Protein AF-A0A967WBV2-F1 (afdb_monomer)

Sequence (97 aa):
MSGQRLAKSRLMTYNIGGGRKDLGSQPDDVVRVIREVSPDILAIQEAASYQDADGVWHSLLGQVAQAGAFGNHAHFAPALSMREHMDVRKGLFVHGL

Structure (mmCIF, N/CA/C/O backbone):
data_AF-A0A967WBV2-F1
#
_entry.id   AF-A0A967WBV2-F1
#
loop_
_atom_site.group_PDB
_atom_site.id
_atom_site.type_symbol
_atom_site.label_atom_id
_atom_site.label_alt_id
_atom_site.label_comp_id
_atom_site.label_asym_id
_atom_site.label_entity_id
_atom_site.label_seq_id
_atom_site.pdbx_PDB_ins_code
_atom_site.Cartn_x
_atom_site.Cartn_y
_atom_site.Cartn_z
_atom_site.occupancy
_atom_site.B_iso_or_equiv
_atom_site.auth_seq_id
_atom_site.auth_comp_id
_atom_site.auth_asym_id
_atom_site.auth_atom_id
_atom_site.pdbx_PDB_model_num
ATOM 1 N N . MET A 1 1 ? -16.931 13.748 35.663 1.00 43.03 1 MET A N 1
ATOM 2 C CA . MET A 1 1 ? -15.648 13.360 35.039 1.00 43.03 1 MET A CA 1
ATOM 3 C C . MET A 1 1 ? -15.955 12.332 33.960 1.00 43.03 1 MET A C 1
ATOM 5 O O . MET A 1 1 ? -16.283 11.204 34.298 1.00 43.03 1 MET A O 1
ATOM 9 N N . SER A 1 2 ? -15.982 12.725 32.684 1.00 53.31 2 SER A N 1
ATOM 10 C CA . SER A 1 2 ? -16.189 11.770 31.589 1.00 53.31 2 SER A CA 1
ATOM 11 C C . SER A 1 2 ? -14.886 11.008 31.369 1.00 53.31 2 SER A C 1
ATOM 13 O O . SER A 1 2 ? -13.906 11.588 30.903 1.00 53.31 2 SER A O 1
ATOM 15 N N . GLY A 1 3 ? -14.852 9.729 31.739 1.00 54.75 3 GLY A N 1
ATOM 16 C CA . GLY A 1 3 ? -13.731 8.863 31.394 1.00 54.75 3 GLY A CA 1
ATOM 17 C C . GLY A 1 3 ? -13.578 8.834 29.877 1.00 54.75 3 GLY A C 1
ATOM 18 O O . GLY A 1 3 ? -14.508 8.441 29.172 1.00 54.75 3 GLY A O 1
ATOM 19 N N . GLN A 1 4 ? -12.431 9.286 29.368 1.00 60.69 4 GLN A N 1
ATOM 20 C CA . GLN A 1 4 ? -12.075 9.055 27.975 1.00 60.69 4 GLN A CA 1
ATOM 21 C C . GLN A 1 4 ? -11.974 7.544 27.776 1.00 60.69 4 GLN A C 1
ATOM 23 O O . GLN A 1 4 ? -11.039 6.891 28.236 1.00 60.69 4 GLN A O 1
ATOM 28 N N . ARG A 1 5 ? -12.976 6.975 27.110 1.00 61.16 5 ARG A N 1
ATOM 29 C CA . ARG A 1 5 ? -12.902 5.621 26.578 1.00 61.16 5 ARG A CA 1
ATOM 30 C C . ARG A 1 5 ? -11.812 5.647 25.511 1.00 61.16 5 ARG A C 1
ATOM 32 O O . ARG A 1 5 ? -12.014 6.258 24.466 1.00 61.16 5 ARG A O 1
ATOM 39 N N . LEU A 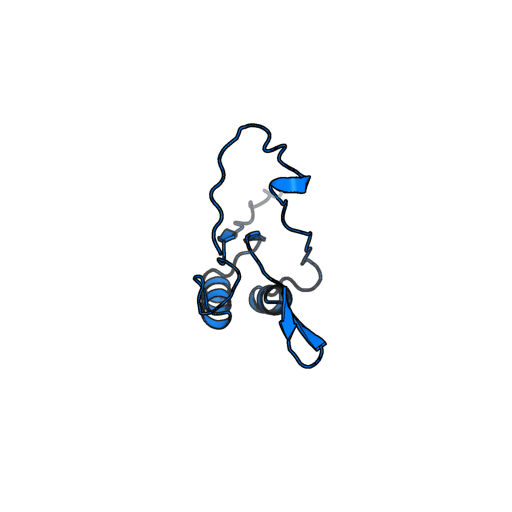1 6 ? -10.662 5.035 25.793 1.00 64.25 6 LEU A N 1
ATOM 40 C CA . LEU A 1 6 ? -9.608 4.827 24.800 1.00 64.25 6 LEU A CA 1
ATOM 41 C C . LEU A 1 6 ? -10.241 4.137 23.585 1.00 64.25 6 LEU A C 1
ATOM 43 O O . LEU A 1 6 ? -10.690 2.991 23.675 1.00 64.25 6 LEU A O 1
ATOM 47 N N . ALA A 1 7 ? -10.359 4.869 22.478 1.00 72.94 7 ALA A N 1
ATOM 48 C CA . ALA A 1 7 ? -10.826 4.309 21.223 1.00 72.94 7 ALA A CA 1
ATOM 49 C C . ALA A 1 7 ? -9.807 3.255 20.777 1.00 72.94 7 ALA A C 1
ATOM 51 O O . ALA A 1 7 ? -8.600 3.493 20.790 1.00 72.94 7 ALA A O 1
ATOM 52 N N . LYS A 1 8 ? -10.288 2.056 20.453 1.00 86.12 8 LYS A N 1
ATOM 53 C CA . LYS A 1 8 ? -9.429 0.953 20.032 1.00 86.12 8 LYS A CA 1
ATOM 54 C C . LYS A 1 8 ? -9.090 1.161 18.557 1.00 86.12 8 LYS A C 1
ATOM 56 O O . LYS A 1 8 ? -9.967 0.971 17.724 1.00 86.12 8 LYS A O 1
ATOM 61 N N . SER A 1 9 ? -7.853 1.551 18.264 1.00 89.19 9 SER A N 1
ATOM 62 C CA . SER A 1 9 ? -7.363 1.745 16.893 1.00 89.19 9 SER A CA 1
ATOM 63 C C . SER A 1 9 ? -6.630 0.510 16.364 1.00 89.19 9 SER A C 1
ATOM 65 O O . SER A 1 9 ? -5.958 -0.202 17.115 1.00 89.19 9 SER A O 1
ATOM 67 N N . ARG A 1 10 ? -6.739 0.268 15.058 1.00 93.19 10 ARG A N 1
ATOM 68 C CA . ARG A 1 10 ? -6.054 -0.783 14.301 1.00 93.19 10 ARG A CA 1
ATOM 69 C C . ARG A 1 10 ? -4.906 -0.164 13.508 1.00 93.19 10 ARG A C 1
ATOM 71 O O . ARG A 1 10 ? -5.132 0.599 12.573 1.00 93.19 10 ARG A O 1
ATOM 78 N N . LEU A 1 11 ? -3.679 -0.520 13.875 1.00 94.25 11 LEU A N 1
ATOM 79 C CA . LEU A 1 11 ? -2.466 -0.154 13.147 1.00 94.25 11 LEU A CA 1
ATOM 80 C C . LEU A 1 11 ? -1.999 -1.343 12.302 1.00 94.25 11 LEU A C 1
ATOM 82 O O . LEU A 1 11 ? -1.888 -2.456 12.814 1.00 94.25 11 LEU A O 1
ATOM 86 N N . MET A 1 12 ? -1.689 -1.094 11.033 1.00 95.25 12 MET A N 1
ATOM 87 C CA . MET A 1 12 ? -1.112 -2.072 10.113 1.00 95.25 12 MET A CA 1
ATOM 88 C C . MET A 1 12 ? 0.160 -1.507 9.479 1.00 95.25 12 MET A C 1
ATOM 90 O O . MET A 1 12 ? 0.193 -0.358 9.044 1.00 95.25 12 MET A O 1
ATOM 94 N N . THR A 1 13 ? 1.202 -2.332 9.390 1.00 93.75 13 THR A N 1
ATOM 95 C CA . THR A 1 13 ? 2.325 -2.103 8.474 1.00 93.75 13 THR A CA 1
ATOM 96 C C . THR A 1 13 ? 2.285 -3.170 7.393 1.00 93.75 13 THR A C 1
ATOM 98 O O . THR A 1 13 ? 2.015 -4.332 7.700 1.00 93.75 13 THR A O 1
ATOM 101 N N . TYR A 1 14 ? 2.512 -2.787 6.140 1.00 91.25 14 TYR A N 1
ATOM 102 C CA . TYR A 1 14 ? 2.414 -3.706 5.016 1.00 91.25 14 TYR A CA 1
ATOM 103 C C . TYR A 1 14 ? 3.480 -3.418 3.959 1.00 91.25 14 TYR A C 1
ATOM 105 O O . TYR A 1 14 ? 3.427 -2.413 3.250 1.00 91.25 14 TYR A O 1
ATOM 113 N N . ASN A 1 15 ? 4.435 -4.335 3.833 1.00 87.75 15 ASN A N 1
ATOM 114 C CA . ASN A 1 15 ? 5.343 -4.374 2.698 1.00 87.7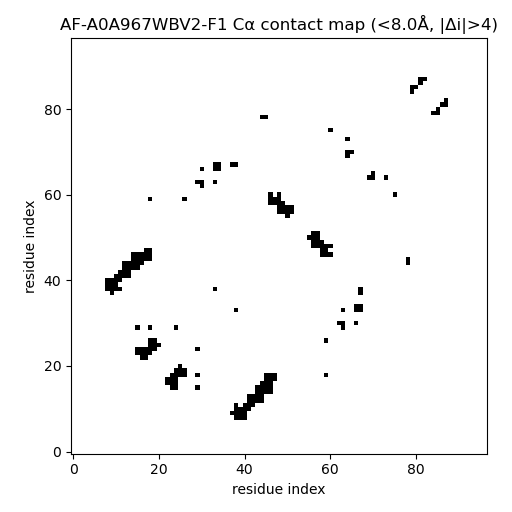5 15 ASN A CA 1
ATOM 115 C C . ASN A 1 15 ? 4.659 -5.111 1.538 1.00 87.75 15 ASN A C 1
ATOM 117 O O . ASN A 1 15 ? 4.221 -6.249 1.706 1.00 87.75 15 ASN A O 1
ATOM 121 N N . ILE A 1 16 ? 4.557 -4.451 0.386 1.00 85.62 16 ILE A N 1
ATOM 122 C CA . ILE A 1 16 ? 3.832 -4.950 -0.792 1.00 85.62 16 ILE A CA 1
ATOM 123 C C . ILE A 1 16 ? 4.759 -5.415 -1.929 1.00 85.62 16 ILE A C 1
ATOM 125 O O . ILE A 1 16 ? 4.269 -5.767 -3.004 1.00 85.62 16 ILE A O 1
ATOM 129 N N . GLY A 1 17 ? 6.080 -5.439 -1.711 1.00 79.19 17 GLY A N 1
ATOM 130 C CA . GLY A 1 17 ? 7.055 -6.038 -2.633 1.00 79.19 17 GLY A CA 1
ATOM 131 C C . GLY A 1 17 ? 7.020 -5.453 -4.048 1.00 79.19 17 GLY A C 1
ATOM 132 O O . GLY A 1 17 ? 7.044 -6.187 -5.034 1.00 79.19 17 GLY A O 1
ATOM 133 N N . GLY A 1 18 ? 6.845 -4.138 -4.181 1.00 70.75 18 GLY A N 1
ATOM 134 C CA . GLY A 1 18 ? 6.792 -3.455 -5.476 1.00 70.75 18 GLY A CA 1
ATOM 135 C C . GLY A 1 18 ? 5.435 -3.486 -6.183 1.00 70.75 18 GLY A C 1
ATOM 136 O O . GLY A 1 18 ? 5.274 -2.775 -7.172 1.00 70.75 18 GLY A O 1
ATOM 137 N N . GLY A 1 19 ? 4.449 -4.267 -5.722 1.00 60.56 19 GLY A N 1
ATOM 138 C CA . GLY A 1 19 ? 3.125 -4.335 -6.361 1.00 60.56 19 GLY A CA 1
ATOM 139 C C . GLY A 1 19 ? 3.141 -4.841 -7.813 1.00 60.56 19 GLY A C 1
ATOM 140 O O . GLY A 1 19 ? 2.252 -4.501 -8.596 1.00 60.56 19 GLY A O 1
ATOM 141 N N . ARG A 1 20 ? 4.176 -5.603 -8.192 1.00 60.03 20 ARG A N 1
ATOM 142 C CA . ARG A 1 20 ? 4.353 -6.204 -9.521 1.00 60.03 20 ARG A CA 1
ATOM 143 C C . ARG A 1 20 ? 4.125 -7.714 -9.457 1.00 60.03 20 ARG A C 1
ATOM 145 O O . ARG A 1 20 ? 4.566 -8.376 -8.516 1.00 60.03 20 ARG A O 1
ATOM 152 N N . LYS A 1 21 ? 3.455 -8.254 -10.484 1.00 55.00 21 LYS A N 1
ATOM 153 C CA . LYS A 1 21 ? 3.057 -9.675 -10.615 1.00 55.00 21 LYS A CA 1
ATOM 154 C C . LYS A 1 21 ? 4.228 -10.651 -10.461 1.00 55.00 21 LYS A C 1
ATOM 156 O O . LYS A 1 21 ? 4.049 -11.779 -10.024 1.00 55.00 21 LYS A O 1
ATOM 161 N N . ASP A 1 22 ? 5.400 -10.185 -10.843 1.00 54.06 22 ASP A N 1
ATOM 162 C CA . ASP A 1 22 ? 6.651 -10.900 -11.014 1.00 54.06 22 ASP A CA 1
ATOM 163 C C . ASP A 1 22 ? 7.583 -10.778 -9.790 1.00 54.06 22 ASP A C 1
ATOM 165 O O . ASP A 1 22 ? 8.584 -11.486 -9.725 1.00 54.06 22 ASP A O 1
ATOM 169 N N . LEU A 1 23 ? 7.234 -9.951 -8.788 1.00 50.28 23 LEU A N 1
ATOM 170 C CA . LEU A 1 23 ? 8.070 -9.692 -7.601 1.00 50.28 23 LEU A CA 1
ATOM 171 C C . LEU A 1 23 ? 7.368 -9.843 -6.237 1.00 50.28 23 LEU A C 1
ATOM 173 O O . LEU A 1 23 ? 8.049 -9.788 -5.217 1.00 50.28 23 LEU A O 1
ATOM 177 N N . GLY A 1 24 ? 6.054 -10.106 -6.172 1.00 54.09 24 GLY A N 1
ATOM 178 C CA . GLY A 1 24 ? 5.469 -10.644 -4.931 1.00 54.09 24 GLY A CA 1
ATOM 179 C C . GLY A 1 24 ? 3.975 -10.429 -4.692 1.00 54.09 24 GLY A C 1
ATOM 180 O O . GLY A 1 24 ? 3.327 -11.343 -4.191 1.00 54.09 24 GLY A O 1
ATOM 181 N N . SER A 1 25 ? 3.403 -9.27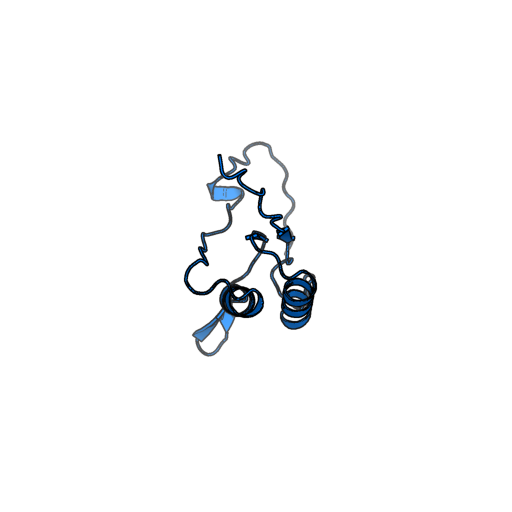3 -5.052 1.00 59.69 25 SER A N 1
ATOM 182 C CA . SER A 1 25 ? 1.990 -8.966 -4.751 1.00 59.69 25 SER A CA 1
ATOM 183 C C . SER A 1 25 ? 1.257 -8.404 -5.964 1.00 59.69 25 SER A C 1
ATOM 185 O O . SER A 1 25 ? 1.727 -7.454 -6.591 1.00 59.69 25 SER A O 1
ATOM 187 N N . GLN A 1 26 ? 0.072 -8.941 -6.269 1.00 75.00 26 GLN A N 1
ATOM 188 C CA . GLN A 1 26 ? -0.831 -8.305 -7.229 1.00 75.00 26 GLN A CA 1
ATOM 189 C C . GLN A 1 26 ? -1.588 -7.154 -6.549 1.00 75.00 26 GLN A C 1
ATOM 191 O O . GLN A 1 26 ? -2.015 -7.313 -5.402 1.00 75.00 26 GLN A O 1
ATOM 196 N N . PRO A 1 27 ? -1.805 -6.018 -7.237 1.00 77.81 27 PRO A N 1
ATOM 197 C CA . PRO A 1 27 ? -2.577 -4.889 -6.713 1.00 77.81 27 PRO A CA 1
ATOM 198 C C . PRO A 1 27 ? -3.910 -5.276 -6.056 1.00 77.81 27 PRO A C 1
ATOM 200 O O . PRO A 1 27 ? -4.214 -4.818 -4.955 1.00 77.81 27 PRO A O 1
ATOM 203 N N . ASP A 1 28 ? -4.667 -6.177 -6.686 1.00 83.88 28 ASP A N 1
ATOM 204 C CA . ASP A 1 28 ? -5.975 -6.616 -6.190 1.00 83.88 28 ASP A CA 1
ATOM 205 C C . ASP A 1 28 ? -5.878 -7.399 -4.873 1.00 83.88 28 ASP A C 1
ATOM 207 O O . ASP A 1 28 ? -6.716 -7.231 -3.983 1.00 83.88 28 ASP A O 1
ATOM 211 N N . ASP A 1 29 ? -4.832 -8.215 -4.710 1.00 86.38 29 ASP A N 1
ATOM 212 C CA . ASP A 1 29 ? -4.598 -8.974 -3.482 1.00 86.38 29 ASP A CA 1
ATOM 213 C C . ASP A 1 29 ? -4.247 -8.037 -2.317 1.00 86.38 29 ASP A C 1
ATOM 215 O O . ASP A 1 29 ? -4.780 -8.194 -1.217 1.00 86.38 29 ASP A O 1
ATOM 219 N N . VAL A 1 30 ? -3.416 -7.018 -2.574 1.00 87.38 30 VAL A N 1
ATOM 220 C CA . VAL A 1 30 ? -3.064 -5.975 -1.594 1.00 87.38 30 VAL A CA 1
ATOM 221 C C . VAL A 1 30 ? -4.314 -5.219 -1.144 1.00 87.38 30 VAL A C 1
ATOM 223 O O . VAL A 1 30 ? -4.558 -5.058 0.054 1.00 87.38 30 VAL A O 1
ATOM 226 N N . VAL A 1 31 ? -5.140 -4.790 -2.102 1.00 89.12 31 VAL A N 1
ATOM 227 C CA . VAL A 1 31 ? -6.400 -4.082 -1.840 1.00 89.12 31 VAL A CA 1
ATOM 228 C C . VAL A 1 31 ? -7.360 -4.943 -1.021 1.00 89.12 31 VAL A C 1
ATOM 230 O O . VAL A 1 31 ? -7.971 -4.440 -0.074 1.00 89.12 31 VAL A O 1
ATOM 233 N N . ARG A 1 32 ? -7.484 -6.236 -1.344 1.00 91.75 32 ARG A N 1
ATOM 234 C CA . ARG A 1 32 ? -8.326 -7.170 -0.586 1.00 91.75 32 ARG A CA 1
ATOM 235 C C . ARG A 1 32 ? -7.890 -7.246 0.876 1.00 91.75 32 ARG A C 1
ATOM 237 O O . ARG A 1 32 ? -8.728 -7.052 1.751 1.00 91.75 32 ARG A O 1
ATOM 244 N N . VAL A 1 33 ? -6.599 -7.458 1.140 1.00 92.94 33 VAL A N 1
ATOM 245 C CA . VAL A 1 33 ? -6.075 -7.558 2.515 1.00 92.94 33 VAL A CA 1
ATOM 246 C C . VAL A 1 33 ? -6.359 -6.280 3.305 1.00 92.94 33 VAL A C 1
ATOM 248 O O . VAL A 1 33 ? -6.813 -6.345 4.445 1.00 92.94 33 VAL A O 1
ATOM 251 N N . ILE A 1 34 ? -6.151 -5.108 2.702 1.00 93.06 34 ILE A N 1
ATOM 252 C CA . ILE A 1 34 ? -6.399 -3.821 3.369 1.00 93.06 34 ILE A CA 1
ATOM 253 C C . ILE A 1 34 ? -7.881 -3.654 3.715 1.00 93.06 34 ILE A C 1
ATOM 255 O O . ILE A 1 34 ? -8.198 -3.208 4.816 1.00 93.06 34 ILE A O 1
ATOM 259 N N . ARG A 1 35 ? -8.791 -4.059 2.821 1.00 93.88 35 ARG A N 1
ATOM 260 C CA . ARG A 1 35 ? -10.240 -4.021 3.079 1.00 93.88 35 ARG A CA 1
ATOM 261 C C . ARG A 1 35 ? -10.662 -4.983 4.185 1.00 93.88 35 ARG A C 1
ATOM 263 O O . ARG A 1 35 ? -11.459 -4.607 5.037 1.00 93.88 35 ARG A O 1
ATOM 270 N N . GLU A 1 36 ? -10.126 -6.200 4.189 1.00 94.94 36 GLU A N 1
ATOM 271 C CA . GLU A 1 36 ? -10.433 -7.212 5.209 1.00 94.94 36 GLU A CA 1
ATOM 272 C C . GLU A 1 36 ? -9.905 -6.811 6.590 1.00 94.94 36 GLU A C 1
ATOM 274 O O . GLU A 1 36 ? -10.588 -6.972 7.603 1.00 94.94 36 GLU A O 1
ATOM 279 N N . VAL A 1 37 ? -8.692 -6.254 6.646 1.00 94.69 37 VAL A N 1
ATOM 280 C CA . VAL A 1 37 ? -8.100 -5.778 7.898 1.00 94.69 37 VAL A CA 1
ATOM 281 C C . VAL A 1 37 ? -8.740 -4.467 8.348 1.00 94.69 37 VAL A C 1
ATOM 283 O O . VAL A 1 37 ? -8.809 -4.246 9.554 1.00 94.69 37 VAL A O 1
ATOM 286 N N . SER A 1 38 ?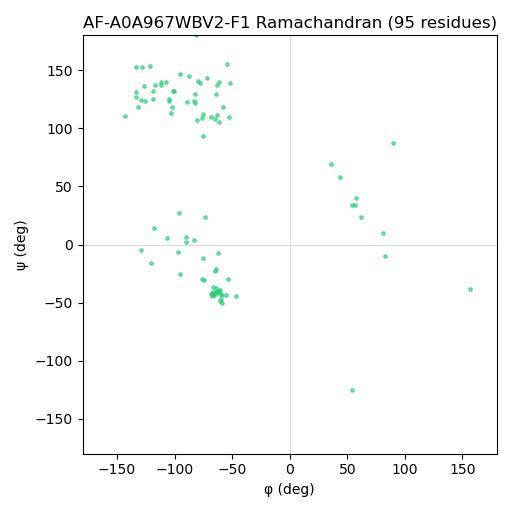 -9.207 -3.611 7.437 1.00 93.75 38 SER A N 1
ATOM 287 C CA . SER A 1 38 ? -9.790 -2.295 7.736 1.00 93.75 38 SER A CA 1
ATOM 288 C C . SER A 1 38 ? -8.979 -1.510 8.791 1.00 93.75 38 SER A C 1
ATOM 290 O O . SER A 1 38 ? -9.497 -1.234 9.879 1.00 93.75 38 SER A O 1
ATOM 292 N N . PRO A 1 39 ? -7.680 -1.235 8.552 1.00 94.38 39 PRO A N 1
ATOM 293 C CA . PRO A 1 39 ? -6.852 -0.516 9.514 1.00 94.38 39 PRO A CA 1
ATOM 294 C C . PRO A 1 39 ? -7.237 0.967 9.596 1.00 94.38 39 PRO A C 1
ATOM 296 O O . PRO A 1 39 ? -7.514 1.592 8.578 1.00 94.38 39 PRO A O 1
ATOM 299 N N . ASP A 1 40 ? -7.177 1.545 10.797 1.00 92.56 40 ASP A N 1
ATOM 300 C CA . ASP A 1 40 ? -7.337 2.992 11.000 1.00 92.56 40 ASP A CA 1
ATOM 301 C C . ASP A 1 40 ? -6.063 3.751 10.595 1.00 92.56 40 ASP A C 1
ATOM 303 O O . ASP A 1 40 ? -6.116 4.905 10.177 1.00 92.56 40 ASP A O 1
ATOM 307 N N . ILE A 1 41 ? -4.903 3.099 10.731 1.00 92.88 41 ILE A N 1
ATOM 308 C CA . ILE A 1 41 ? -3.594 3.631 10.344 1.00 92.88 41 ILE A CA 1
ATOM 309 C C . ILE A 1 41 ? -2.850 2.552 9.557 1.00 92.88 41 ILE A C 1
ATOM 311 O O . ILE A 1 41 ? -2.676 1.433 10.046 1.00 92.88 41 ILE A O 1
ATOM 315 N N . LEU A 1 42 ? -2.374 2.900 8.361 1.00 93.31 42 LEU A N 1
ATOM 316 C CA . LEU A 1 42 ? -1.619 2.008 7.486 1.00 93.31 42 LEU A CA 1
ATOM 317 C C . LEU A 1 42 ? -0.279 2.638 7.087 1.00 93.31 42 LEU A C 1
ATOM 319 O O . LEU A 1 42 ? -0.245 3.713 6.495 1.00 93.31 42 LEU A O 1
ATOM 323 N N . ALA A 1 43 ? 0.818 1.937 7.368 1.00 91.44 43 ALA A N 1
ATOM 324 C CA . ALA A 1 43 ? 2.148 2.257 6.857 1.00 91.44 43 ALA A CA 1
ATOM 325 C C . ALA A 1 43 ? 2.530 1.263 5.752 1.00 91.44 43 ALA A C 1
ATOM 327 O O . ALA A 1 43 ? 2.516 0.055 5.984 1.00 91.44 43 ALA A O 1
ATOM 328 N N . ILE A 1 44 ? 2.888 1.756 4.564 1.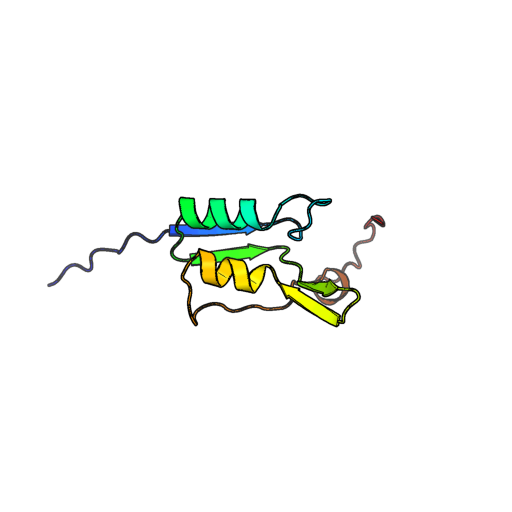00 87.94 44 ILE A N 1
ATOM 329 C CA . ILE A 1 44 ? 3.207 0.915 3.398 1.00 87.94 44 ILE A CA 1
ATOM 330 C C . ILE A 1 44 ? 4.682 1.023 3.054 1.00 87.94 44 ILE A C 1
ATOM 332 O O . ILE A 1 44 ? 5.250 2.115 3.086 1.00 87.94 44 ILE A O 1
ATOM 336 N N . GLN A 1 45 ? 5.290 -0.105 2.696 1.00 86.31 45 GLN A N 1
ATOM 337 C CA . GLN A 1 45 ? 6.664 -0.174 2.208 1.00 86.31 45 GLN A CA 1
ATOM 338 C C . GLN A 1 45 ? 6.719 -0.791 0.812 1.00 86.31 45 GLN A C 1
ATOM 340 O O . GLN A 1 45 ? 5.857 -1.586 0.442 1.00 86.31 45 GLN A O 1
ATOM 345 N N . GLU A 1 46 ? 7.756 -0.420 0.059 1.00 81.88 46 GLU A N 1
ATOM 346 C CA . GLU A 1 46 ? 8.017 -0.925 -1.295 1.00 81.88 46 GLU A CA 1
ATOM 347 C C . GLU A 1 46 ? 6.851 -0.704 -2.270 1.00 81.88 46 GLU A C 1
ATOM 349 O O . GLU A 1 46 ? 6.606 -1.505 -3.165 1.00 81.88 46 GLU A O 1
ATOM 354 N N . ALA A 1 47 ? 6.112 0.397 -2.129 1.00 80.56 47 ALA A N 1
ATOM 355 C CA . ALA A 1 47 ? 5.133 0.785 -3.132 1.00 80.56 47 ALA A CA 1
ATOM 356 C C . ALA A 1 47 ? 5.843 1.372 -4.356 1.00 80.56 47 ALA A C 1
ATOM 358 O O . ALA A 1 47 ? 6.423 2.456 -4.279 1.00 80.56 47 ALA A O 1
ATOM 359 N N . ALA A 1 48 ? 5.788 0.675 -5.489 1.00 74.94 48 ALA A N 1
ATOM 360 C CA . ALA A 1 48 ? 6.309 1.203 -6.741 1.00 74.94 48 ALA A CA 1
ATOM 361 C C . ALA A 1 48 ? 5.242 2.030 -7.473 1.00 74.94 48 ALA A C 1
ATOM 363 O O . ALA A 1 48 ? 4.049 1.719 -7.454 1.00 74.94 48 ALA A O 1
ATOM 364 N N . SER A 1 49 ? 5.694 3.081 -8.153 1.00 75.25 49 SER A N 1
ATOM 365 C CA . SER A 1 49 ? 4.944 3.728 -9.231 1.00 75.25 49 SER A CA 1
ATOM 366 C C . SER A 1 49 ? 5.757 3.567 -10.505 1.00 75.25 49 SER A C 1
ATOM 368 O O . SER A 1 49 ? 6.981 3.703 -10.470 1.00 75.25 49 SER A O 1
ATOM 370 N N . TYR A 1 50 ? 5.105 3.242 -11.612 1.00 72.69 50 TYR A N 1
ATOM 371 C CA . TYR A 1 50 ? 5.773 3.082 -12.899 1.00 72.69 50 TYR A CA 1
ATOM 372 C C . TYR A 1 50 ? 4.997 3.809 -13.985 1.00 72.69 50 TYR A C 1
ATOM 374 O O . TYR A 1 50 ? 3.785 3.990 -13.885 1.00 72.69 50 TYR A O 1
ATOM 382 N N . GLN A 1 51 ? 5.719 4.226 -15.014 1.00 76.75 51 GLN A N 1
ATOM 383 C CA . GLN A 1 51 ? 5.143 4.794 -16.217 1.00 76.75 51 GLN A CA 1
ATOM 384 C C . GLN A 1 51 ? 5.125 3.705 -17.291 1.00 76.75 51 GLN A C 1
ATOM 386 O O . GLN A 1 51 ? 6.114 2.984 -17.444 1.00 76.75 51 GLN A O 1
ATOM 391 N N . ASP A 1 52 ? 3.997 3.527 -17.972 1.00 79.38 52 ASP A N 1
ATOM 392 C CA . ASP A 1 52 ? 3.902 2.588 -19.089 1.00 79.38 52 ASP A CA 1
ATOM 393 C C . ASP A 1 52 ? 4.439 3.190 -20.401 1.00 79.38 52 ASP A C 1
ATOM 395 O O . ASP A 1 52 ? 4.922 4.325 -20.444 1.00 79.38 52 ASP A O 1
ATOM 399 N N . ALA A 1 53 ? 4.392 2.398 -21.476 1.00 83.38 53 ALA A N 1
ATOM 400 C CA . ALA A 1 53 ? 4.891 2.795 -22.792 1.00 83.38 53 ALA A CA 1
ATOM 401 C C . ALA A 1 53 ? 4.122 3.979 -23.407 1.00 83.38 53 ALA A C 1
ATOM 403 O O . ALA A 1 53 ? 4.673 4.677 -24.257 1.00 83.38 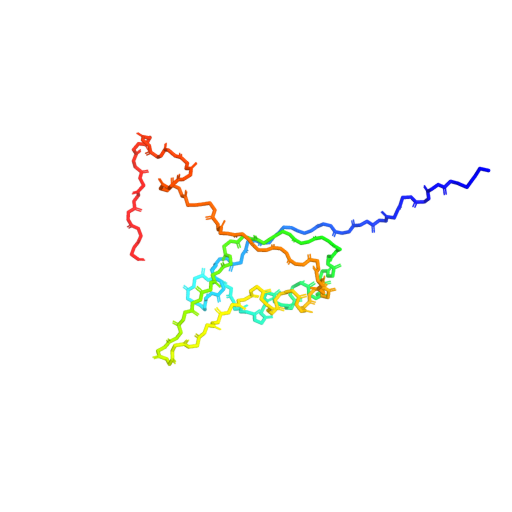53 ALA A O 1
ATOM 404 N N . ASP A 1 54 ? 2.893 4.230 -22.951 1.00 88.06 54 ASP A N 1
ATOM 405 C CA . ASP A 1 54 ? 2.041 5.333 -23.400 1.00 88.06 54 ASP A CA 1
ATOM 406 C C . ASP A 1 54 ? 2.246 6.601 -22.550 1.00 88.06 54 ASP A C 1
ATOM 408 O O . ASP A 1 54 ? 1.603 7.630 -22.766 1.00 88.06 54 ASP A O 1
ATOM 412 N N . GLY A 1 55 ? 3.162 6.553 -21.577 1.00 80.12 55 GLY A N 1
ATOM 413 C CA . GLY A 1 55 ? 3.450 7.666 -20.683 1.00 80.12 55 GLY A CA 1
ATOM 414 C C . GLY A 1 55 ? 2.463 7.793 -19.519 1.00 80.12 55 GLY A C 1
ATOM 415 O O . GLY A 1 55 ? 2.515 8.794 -18.798 1.00 80.12 55 GLY A O 1
ATOM 416 N N . VAL A 1 56 ? 1.588 6.809 -19.296 1.00 79.62 56 VAL A N 1
ATOM 417 C CA . VAL A 1 56 ? 0.612 6.826 -18.202 1.00 79.62 56 VAL A CA 1
ATOM 418 C C . VAL A 1 56 ? 1.274 6.350 -16.914 1.00 79.62 56 VAL A C 1
ATOM 420 O O . VAL A 1 56 ? 1.916 5.302 -16.862 1.00 79.62 56 VAL A O 1
ATOM 423 N N . TRP A 1 57 ? 1.114 7.136 -15.849 1.00 74.00 57 TRP A N 1
ATOM 424 C CA . TRP A 1 57 ? 1.590 6.777 -14.518 1.00 74.00 57 TRP A CA 1
ATOM 425 C C . TRP A 1 57 ? 0.605 5.849 -13.815 1.00 74.00 57 TRP A C 1
ATOM 427 O O . TRP A 1 57 ? -0.538 6.217 -13.547 1.00 74.00 57 TRP A O 1
ATOM 437 N N . HIS A 1 58 ? 1.092 4.676 -13.430 1.00 72.44 58 HIS A N 1
ATOM 438 C CA . HIS A 1 58 ? 0.390 3.721 -12.586 1.00 72.44 58 HIS A CA 1
ATOM 439 C C . HIS A 1 58 ? 0.985 3.766 -11.183 1.00 72.44 58 HIS A C 1
ATOM 441 O O . HIS A 1 58 ? 2.189 3.574 -10.996 1.00 72.44 58 HIS A O 1
ATOM 447 N N . SER A 1 59 ? 0.140 4.022 -10.184 1.00 74.06 59 SER A N 1
ATOM 448 C CA . SER A 1 59 ? 0.546 4.063 -8.780 1.00 74.06 59 SER A CA 1
ATOM 449 C C . SER A 1 59 ? -0.399 3.235 -7.920 1.00 74.06 59 SER A C 1
ATOM 451 O O . SER A 1 59 ? -1.586 3.544 -7.796 1.00 74.06 59 SER A O 1
ATOM 453 N N . LEU A 1 60 ? 0.149 2.207 -7.271 1.00 78.62 60 LEU A N 1
ATOM 454 C CA . LEU A 1 60 ? -0.593 1.380 -6.317 1.00 78.62 60 LEU A CA 1
ATOM 455 C C . LEU A 1 60 ? -1.029 2.188 -5.080 1.00 78.62 60 LEU A C 1
ATOM 457 O O . LEU A 1 60 ? -2.016 1.862 -4.427 1.00 78.62 60 LEU A O 1
ATOM 461 N N . LEU A 1 61 ? -0.342 3.297 -4.796 1.00 80.06 61 LEU A N 1
ATOM 462 C CA . LEU A 1 61 ? -0.626 4.182 -3.668 1.00 80.06 61 LEU A CA 1
ATOM 463 C C . LEU A 1 61 ? -2.024 4.808 -3.746 1.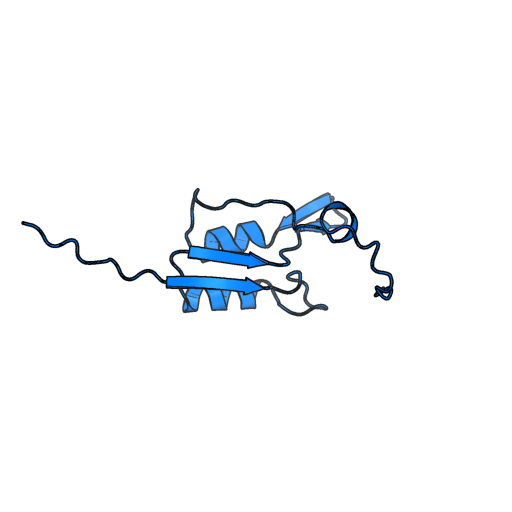00 80.06 61 LEU A C 1
ATOM 465 O O . LEU A 1 61 ? -2.722 4.869 -2.734 1.00 80.06 61 LEU A O 1
ATOM 469 N N . GLY A 1 62 ? -2.462 5.212 -4.944 1.00 78.69 62 GLY A N 1
ATOM 470 C CA . GLY A 1 62 ? -3.806 5.761 -5.146 1.00 78.69 62 GLY A CA 1
ATOM 471 C C . GLY A 1 62 ? -4.900 4.722 -4.888 1.00 78.69 62 GLY A C 1
ATOM 472 O O . GLY A 1 62 ? -5.875 4.996 -4.188 1.00 78.69 62 GLY A O 1
ATOM 473 N N . GLN A 1 63 ? -4.699 3.498 -5.383 1.00 82.38 63 GLN A N 1
ATOM 474 C CA . GLN A 1 63 ? -5.626 2.383 -5.172 1.00 82.38 63 GLN A CA 1
ATOM 475 C C . GLN A 1 63 ? -5.715 1.996 -3.693 1.00 82.38 63 GLN A C 1
ATOM 477 O O . GLN A 1 63 ? -6.807 1.758 -3.180 1.00 82.38 63 GLN A O 1
ATOM 482 N N . VAL A 1 64 ? -4.586 1.986 -2.981 1.00 84.88 64 VAL A N 1
ATOM 483 C CA . VAL A 1 64 ? -4.557 1.699 -1.545 1.00 84.88 64 VAL A CA 1
ATOM 484 C C . VAL A 1 64 ? -5.231 2.802 -0.725 1.00 84.88 64 VAL A C 1
ATOM 486 O O . VAL A 1 64 ? -6.036 2.493 0.157 1.00 84.88 64 VAL A O 1
ATOM 489 N N . ALA A 1 65 ? -4.958 4.076 -1.024 1.00 85.56 65 ALA A N 1
ATOM 490 C CA . ALA A 1 65 ? -5.610 5.198 -0.346 1.00 85.56 65 ALA A CA 1
ATOM 491 C C . ALA A 1 65 ? -7.139 5.097 -0.438 1.00 85.56 65 ALA A C 1
ATOM 493 O O . ALA A 1 65 ? -7.847 5.276 0.557 1.00 85.56 65 ALA A O 1
ATOM 494 N N . GLN A 1 66 ? -7.634 4.744 -1.626 1.00 85.25 66 GLN A N 1
ATOM 495 C CA . GLN A 1 66 ? -9.051 4.510 -1.866 1.00 85.25 66 GLN A CA 1
ATOM 496 C C . GLN A 1 66 ? -9.563 3.257 -1.139 1.00 85.25 66 GLN A C 1
ATOM 498 O O . GLN A 1 66 ? -10.640 3.292 -0.546 1.00 85.25 66 GLN A O 1
ATOM 503 N N . ALA A 1 67 ? -8.805 2.157 -1.156 1.00 85.38 67 ALA A N 1
ATOM 504 C CA . ALA A 1 67 ? -9.196 0.889 -0.543 1.00 85.38 67 ALA A CA 1
ATOM 505 C C . ALA A 1 67 ? -9.352 0.963 0.981 1.00 85.38 67 ALA A C 1
ATOM 507 O O . ALA A 1 67 ? -10.260 0.332 1.516 1.00 85.38 67 ALA A O 1
ATOM 508 N N . GLY A 1 68 ? -8.492 1.722 1.662 1.00 84.50 68 GLY A N 1
ATOM 509 C CA . GLY A 1 68 ? -8.567 1.930 3.110 1.00 84.50 68 GLY A CA 1
ATOM 510 C C . GLY A 1 68 ? -9.411 3.131 3.541 1.00 84.50 68 GLY A C 1
ATOM 511 O O . GLY A 1 68 ? -9.426 3.457 4.721 1.00 84.50 68 GLY A O 1
ATOM 512 N N . ALA A 1 69 ? -10.102 3.799 2.607 1.00 87.19 69 ALA A N 1
ATOM 513 C CA . ALA A 1 69 ? -10.929 4.979 2.875 1.00 87.19 69 ALA A CA 1
ATOM 514 C C . ALA A 1 69 ? -10.187 6.118 3.612 1.00 87.19 69 ALA A C 1
ATOM 516 O O . ALA A 1 69 ? -10.787 6.868 4.380 1.00 87.19 69 ALA A O 1
ATOM 517 N N . PHE A 1 70 ? -8.887 6.290 3.344 1.00 86.88 70 PHE A N 1
ATOM 518 C CA . PHE A 1 70 ? -8.054 7.294 4.021 1.00 86.88 70 PHE A CA 1
ATOM 519 C C . PHE A 1 70 ? -8.304 8.733 3.530 1.00 86.88 70 PHE A C 1
ATOM 521 O O . PHE A 1 70 ? -7.854 9.690 4.159 1.00 86.88 70 PHE A O 1
ATOM 528 N N . GLY A 1 71 ? -9.038 8.912 2.425 1.00 81.81 71 GLY A N 1
ATOM 529 C CA . GLY A 1 71 ? -9.409 10.227 1.892 1.00 81.81 71 GLY A CA 1
ATOM 530 C C . GLY A 1 71 ? -8.194 11.136 1.678 1.00 81.81 71 GLY A C 1
ATOM 531 O O . GLY A 1 71 ? -7.232 10.750 1.018 1.00 81.81 71 GLY A O 1
ATOM 532 N N . ASN A 1 72 ? -8.225 12.332 2.275 1.00 81.25 72 ASN A N 1
ATOM 533 C CA . ASN A 1 72 ? -7.137 13.317 2.200 1.00 81.25 72 ASN A CA 1
ATOM 534 C C . ASN A 1 72 ? -6.004 13.068 3.219 1.00 81.25 72 ASN A C 1
ATOM 536 O O . ASN A 1 72 ? -5.079 13.872 3.305 1.00 81.25 72 ASN A O 1
ATOM 540 N N . HIS A 1 73 ? -6.065 11.982 3.995 1.00 84.94 73 HIS A N 1
ATOM 541 C CA . HIS A 1 73 ? -5.066 11.619 5.009 1.00 84.94 73 HIS A CA 1
ATOM 542 C C . HIS A 1 73 ? -4.031 10.612 4.487 1.00 84.94 73 HIS A C 1
ATOM 544 O O . HIS A 1 73 ? -3.463 9.833 5.250 1.00 84.94 73 HIS A O 1
ATOM 550 N N . ALA A 1 74 ? -3.785 10.614 3.176 1.00 83.44 74 ALA A N 1
ATOM 551 C CA . ALA A 1 74 ? -2.762 9.800 2.540 1.00 83.44 74 ALA A CA 1
ATOM 552 C C . ALA A 1 74 ? -1.538 10.665 2.218 1.00 83.44 74 ALA A C 1
ATOM 554 O O . ALA A 1 74 ? -1.617 11.614 1.438 1.00 83.44 74 ALA A O 1
ATOM 555 N N . HIS A 1 75 ? -0.399 10.328 2.820 1.00 84.44 75 HIS A N 1
ATOM 556 C CA . HIS A 1 75 ? 0.866 11.022 2.602 1.00 84.44 75 HIS A CA 1
ATOM 557 C C . HIS A 1 75 ? 1.884 10.044 2.032 1.00 84.44 75 HIS A C 1
ATOM 559 O O . HIS A 1 75 ? 2.145 8.994 2.619 1.00 84.44 75 HIS A O 1
ATOM 565 N N . PHE A 1 76 ? 2.468 10.407 0.895 1.00 78.56 76 PHE A N 1
ATOM 566 C CA . PHE A 1 76 ? 3.451 9.587 0.205 1.00 78.56 76 PHE A CA 1
ATOM 567 C C . PHE A 1 76 ? 4.769 10.338 0.124 1.00 78.56 76 PHE A C 1
ATOM 569 O O . PHE A 1 76 ? 4.808 11.511 -0.245 1.00 78.56 76 PHE A O 1
ATOM 576 N N . ALA A 1 77 ? 5.843 9.645 0.473 1.00 74.69 77 ALA A N 1
ATOM 577 C CA . ALA A 1 77 ? 7.201 10.138 0.353 1.00 74.69 77 ALA A CA 1
ATOM 578 C C . ALA A 1 77 ? 8.035 9.102 -0.411 1.00 74.69 77 ALA A C 1
ATOM 580 O O . ALA A 1 77 ? 7.708 7.910 -0.365 1.00 74.69 77 ALA A O 1
ATOM 581 N N . PRO A 1 78 ? 9.099 9.529 -1.110 1.00 69.62 78 PRO A N 1
ATOM 582 C CA . PRO A 1 78 ? 10.045 8.604 -1.714 1.00 69.62 78 PRO A CA 1
ATOM 583 C C . PRO A 1 78 ? 10.554 7.593 -0.682 1.00 69.62 78 PRO A C 1
ATOM 585 O O . PRO A 1 78 ? 10.844 7.954 0.461 1.00 69.62 78 PRO A O 1
ATOM 588 N N . ALA A 1 79 ? 10.673 6.328 -1.087 1.00 69.25 79 ALA A N 1
ATOM 589 C CA . ALA A 1 79 ? 11.325 5.329 -0.254 1.00 69.25 79 ALA A CA 1
ATOM 590 C C . ALA A 1 79 ? 12.789 5.733 -0.020 1.00 69.25 79 ALA A C 1
ATOM 592 O O . ALA A 1 79 ? 13.470 6.199 -0.937 1.00 69.25 79 ALA A O 1
ATOM 593 N N . LEU A 1 80 ? 13.283 5.534 1.204 1.00 68.31 80 LEU A N 1
ATOM 594 C CA . LEU A 1 80 ? 14.693 5.747 1.514 1.00 68.31 80 LEU A CA 1
ATOM 595 C C . LEU A 1 80 ? 15.534 4.762 0.694 1.00 68.31 80 LEU A C 1
ATOM 597 O O . LEU A 1 80 ? 15.498 3.555 0.923 1.00 68.31 80 LEU A O 1
ATOM 601 N N . SER A 1 81 ? 16.292 5.271 -0.274 1.00 63.09 81 SER A N 1
ATOM 602 C CA . SER A 1 81 ? 17.263 4.467 -1.013 1.00 63.09 81 SER A CA 1
ATOM 603 C C . SER A 1 81 ? 18.526 4.251 -0.177 1.00 63.09 81 SER A C 1
ATOM 605 O O . SER A 1 81 ? 19.029 5.175 0.468 1.00 63.09 81 SER A O 1
ATOM 607 N N . MET A 1 82 ? 19.082 3.038 -0.213 1.00 57.12 82 MET A N 1
ATOM 608 C CA . MET A 1 82 ? 20.337 2.747 0.484 1.00 57.12 82 MET A CA 1
ATOM 609 C C . MET A 1 82 ? 21.490 3.621 -0.025 1.00 57.12 82 MET A C 1
ATOM 611 O O . MET A 1 82 ? 22.290 4.108 0.770 1.00 57.12 82 MET A O 1
ATOM 615 N N . ARG A 1 83 ? 21.536 3.858 -1.345 1.00 60.62 83 ARG A N 1
ATOM 616 C CA . ARG A 1 83 ? 22.565 4.668 -2.008 1.00 60.62 83 ARG A CA 1
ATOM 617 C C . ARG A 1 83 ? 22.601 6.101 -1.488 1.00 60.62 83 ARG A C 1
ATOM 619 O O . ARG A 1 83 ? 23.683 6.626 -1.255 1.00 60.62 83 ARG A O 1
ATOM 626 N N . GLU A 1 84 ? 21.439 6.734 -1.367 1.00 63.62 84 GLU A N 1
ATOM 627 C CA . GLU A 1 84 ? 21.365 8.170 -1.074 1.00 63.62 84 GLU A CA 1
ATOM 628 C C . GLU A 1 84 ? 21.199 8.446 0.418 1.00 63.62 84 GLU A C 1
ATOM 630 O O . GLU A 1 84 ? 21.612 9.506 0.876 1.00 63.62 84 GLU A O 1
ATOM 635 N N . HIS A 1 85 ? 20.646 7.499 1.185 1.00 69.81 85 HIS A N 1
ATOM 636 C CA . HIS A 1 85 ? 20.218 7.767 2.559 1.00 69.81 85 HIS A CA 1
ATOM 637 C C . HIS A 1 85 ? 20.891 6.898 3.632 1.00 69.81 85 HIS A C 1
ATOM 639 O O . HIS A 1 85 ? 20.815 7.261 4.801 1.00 69.81 85 HIS A O 1
ATOM 645 N N . MET A 1 86 ? 21.551 5.780 3.289 1.00 62.53 86 MET A N 1
ATOM 646 C CA . MET A 1 86 ? 22.025 4.801 4.293 1.00 62.53 86 MET A CA 1
ATOM 647 C C . MET A 1 86 ? 23.552 4.596 4.346 1.00 62.53 86 MET A C 1
ATOM 649 O O . MET A 1 86 ? 23.994 3.636 4.967 1.00 62.53 86 MET A O 1
ATOM 653 N N . ASP A 1 87 ? 24.355 5.472 3.724 1.00 53.91 87 ASP A N 1
ATOM 654 C CA . ASP A 1 87 ? 25.838 5.444 3.708 1.00 53.91 87 ASP A CA 1
ATOM 655 C C . ASP A 1 87 ? 26.442 4.019 3.660 1.00 53.91 87 ASP A C 1
ATOM 657 O O . ASP A 1 87 ? 27.042 3.508 4.609 1.00 53.91 87 ASP A O 1
ATOM 661 N N . VAL A 1 88 ? 26.268 3.350 2.515 1.00 53.09 88 VAL A N 1
ATOM 662 C CA . VAL A 1 88 ? 26.604 1.928 2.282 1.00 53.09 88 VAL A CA 1
ATOM 663 C C . VAL A 1 88 ? 28.114 1.654 2.152 1.00 53.09 88 VAL A C 1
ATOM 665 O O . VAL A 1 88 ? 28.524 0.650 1.575 1.00 53.09 88 VAL A O 1
ATOM 668 N N . ARG A 1 89 ? 28.997 2.503 2.697 1.00 52.69 89 ARG A N 1
ATOM 669 C CA . ARG A 1 89 ? 30.457 2.253 2.691 1.00 52.69 89 ARG A CA 1
ATOM 670 C C . ARG A 1 89 ? 30.871 0.983 3.454 1.00 52.69 89 ARG A C 1
ATOM 672 O O . ARG A 1 89 ? 32.021 0.560 3.355 1.00 52.69 89 ARG A O 1
ATOM 679 N N . LYS A 1 90 ? 29.951 0.323 4.166 1.00 49.03 90 LYS A N 1
ATOM 680 C CA . LYS A 1 90 ? 30.096 -1.087 4.551 1.00 49.03 90 LYS A CA 1
ATOM 681 C C . LYS A 1 90 ? 29.836 -1.965 3.325 1.00 49.03 90 LYS A C 1
ATOM 683 O O . LYS A 1 90 ? 28.695 -2.272 3.001 1.00 49.03 90 LYS A O 1
ATOM 688 N N . GLY A 1 91 ? 30.926 -2.292 2.635 1.00 48.75 91 GLY A N 1
ATOM 689 C CA . GLY A 1 91 ? 30.934 -3.017 1.371 1.00 48.75 91 GLY A CA 1
ATOM 690 C C . GLY A 1 91 ? 30.188 -4.351 1.394 1.00 48.75 91 GLY A C 1
ATOM 691 O O . GLY A 1 91 ? 30.093 -5.007 2.428 1.00 48.75 91 GLY A O 1
ATOM 692 N N . LEU A 1 92 ? 29.765 -4.737 0.188 1.00 51.16 92 LEU A N 1
ATOM 693 C CA . LEU A 1 92 ? 28.945 -5.889 -0.201 1.00 51.16 92 LEU A CA 1
ATOM 694 C C . LEU A 1 92 ? 27.448 -5.604 -0.190 1.00 51.16 92 LEU A C 1
ATOM 696 O O . LEU A 1 92 ? 26.756 -5.983 0.744 1.00 51.16 92 LEU A O 1
ATOM 700 N N . PHE A 1 93 ? 26.928 -5.090 -1.306 1.00 55.91 93 PHE A N 1
ATOM 701 C CA . PHE A 1 93 ? 25.624 -5.569 -1.750 1.00 55.91 93 PHE A CA 1
ATOM 702 C C . PHE A 1 93 ? 25.668 -5.979 -3.217 1.00 55.91 93 PHE A C 1
ATOM 704 O O . PHE A 1 93 ? 26.130 -5.249 -4.091 1.00 55.91 93 PHE A O 1
ATOM 711 N N . VAL A 1 94 ? 25.256 -7.232 -3.398 1.00 51.03 94 VAL A N 1
ATOM 712 C CA . VAL A 1 94 ? 25.186 -8.010 -4.628 1.00 51.03 94 VAL A CA 1
ATOM 713 C C . VAL A 1 94 ? 24.201 -7.354 -5.589 1.00 51.03 94 VAL A C 1
ATOM 715 O O . VAL A 1 94 ? 23.116 -6.937 -5.191 1.00 51.03 94 VAL A O 1
ATOM 718 N N . HIS A 1 95 ? 24.589 -7.290 -6.859 1.00 38.84 95 HIS A N 1
ATOM 719 C CA . HIS A 1 95 ? 23.730 -6.853 -7.949 1.00 38.84 95 HIS A CA 1
ATOM 720 C C . HIS A 1 95 ? 22.623 -7.889 -8.188 1.00 38.84 95 HIS A C 1
ATOM 722 O O . HIS A 1 95 ? 22.900 -8.990 -8.661 1.00 38.84 95 HIS A O 1
ATOM 728 N N . GLY A 1 96 ? 21.383 -7.538 -7.852 1.00 38.38 96 GLY A N 1
ATOM 729 C CA . GLY A 1 96 ? 20.196 -8.174 -8.420 1.00 38.38 96 GLY A CA 1
ATOM 730 C C . GLY A 1 96 ? 19.802 -7.408 -9.678 1.00 38.38 96 GLY A C 1
ATOM 731 O O . GLY A 1 96 ? 19.650 -6.188 -9.606 1.00 38.38 96 GLY A O 1
ATOM 732 N N . LEU A 1 97 ? 19.746 -8.118 -10.807 1.00 33.44 97 LEU A N 1
ATOM 733 C CA . LEU A 1 97 ? 19.249 -7.630 -12.099 1.00 33.44 97 LEU A CA 1
ATOM 734 C C . LEU A 1 97 ? 17.785 -7.187 -12.008 1.00 33.44 97 LEU A C 1
ATOM 736 O O . LEU A 1 97 ? 17.020 -7.873 -11.294 1.00 33.44 97 LEU A O 1
#

Mean p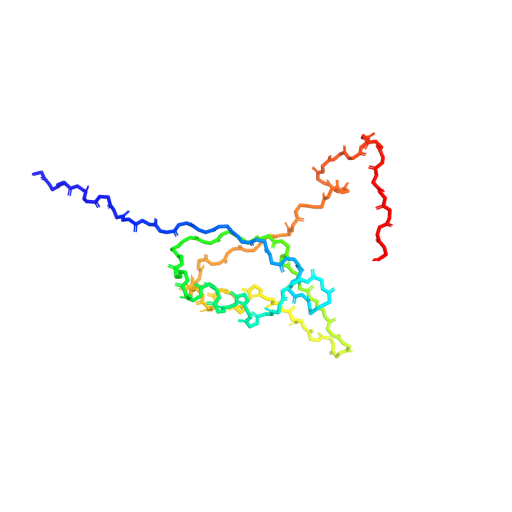redicted aligned error: 10.78 Å

pLDDT: mean 74.8, std 15.62, range [33.44, 95.25]

Radius of gyration: 17.34 Å; Cα contacts (8 Å, |Δi|>4): 104; chains: 1; bounding box: 47×24×58 Å

Nearest PDB structures (foldseek):
  8qfw-assembly1_B  TM=3.247E-01  e=2.018E+00  Mus musculus
  2cft-assembly1_A-2  TM=3.704E-01  e=3.243E+00  Homo sapiens
  9em1-assembly1_A  TM=3.241E-01  e=2.311E+00  Homo sapiens
  5gyn-assembly1_A  TM=3.159E-01  e=4.551E+00  Homo sapiens
  7cw1-assembly2_B  TM=2.554E-01  e=3.974E+00  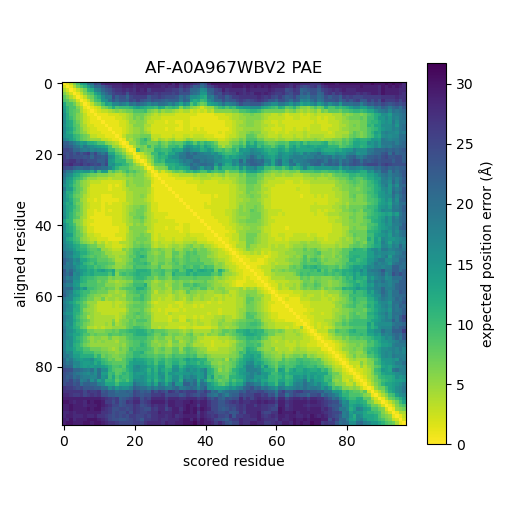Moesziomyces antarcticus

Solvent-accessible surface area (backbone atoms only — not comparable to full-atom values): 6349 Å² total; per-residue (Å²): 134,85,77,80,74,79,76,89,78,42,79,41,77,46,75,41,48,42,49,34,82,90,60,72,26,46,61,68,60,54,37,49,52,40,48,75,65,57,43,77,38,78,48,77,38,54,77,44,66,50,64,50,98,86,68,51,77,48,50,59,62,60,56,43,36,60,48,51,68,43,71,90,74,64,86,86,74,83,77,84,45,54,84,83,69,57,74,61,82,71,76,85,80,82,89,78,132

Foldseek 3Di:
DDPPPPDDFFEEEDEQQQCDPVGHHPLVRLLVVCLVSLGPHYHYPNWDWDADPVRDIDGSQVVNCVSSVVPPVRDDDDDDDCVPHVPVPVDDDDDDD

Secondary structure (DSSP, 8-state):
----------EEEEE-GGG-TTTT--HHHHHHHHHHH--SEEEEES--EEE-TTS-EEEHHHHHHHHTT-TT---------HHHHS---S-------